Protein AF-A0A3B0WW50-F1 (afdb_monomer)

Solvent-accessible surface area (backbone atoms only — not comparable to full-atom values): 4495 Å² total; per-residue (Å²): 132,59,72,68,61,55,51,53,51,51,53,54,50,52,51,57,60,72,68,62,75,87,86,86,82,59,70,44,74,35,84,94,59,55,26,30,36,32,75,84,80,73,46,76,44,63,62,55,87,60,44,55,65,76,72,50,80,57,46,72,77,71,50,68,71,60,69,75,75,116

Sequence (70 aa):
MRKQNLQVVISAGLISLGLASSADAALVSRLGGLTYYDDVANLTWLADANYAQTSGYDAGCKNANKSASL

pLDDT: mean 83.7, std 12.84, range [53.31, 96.69]

Structure (mmCIF, N/CA/C/O backbone):
data_AF-A0A3B0WW50-F1
#
_entry.id   AF-A0A3B0WW50-F1
#
loop_
_atom_site.group_PDB
_atom_site.id
_atom_site.type_symbol
_atom_site.label_atom_id
_atom_site.label_alt_id
_atom_site.label_comp_id
_atom_site.label_asym_id
_atom_site.label_entity_id
_atom_site.label_seq_id
_atom_site.pdbx_PDB_ins_code
_atom_site.Cartn_x
_atom_site.Cartn_y
_atom_site.Cartn_z
_atom_site.occupancy
_atom_site.B_iso_or_equiv
_atom_site.auth_seq_id
_atom_site.auth_comp_id
_atom_site.auth_asym_id
_atom_site.auth_atom_id
_atom_site.pdbx_PDB_model_num
ATOM 1 N N . MET A 1 1 ? 45.856 -2.727 -12.947 1.00 60.81 1 MET A N 1
ATOM 2 C CA . MET A 1 1 ? 44.892 -3.485 -13.783 1.00 60.81 1 MET A CA 1
ATOM 3 C C . MET A 1 1 ? 45.105 -3.141 -15.252 1.00 60.81 1 MET A C 1
ATOM 5 O O . MET A 1 1 ? 45.338 -1.976 -15.550 1.00 60.81 1 MET A O 1
ATOM 9 N N . ARG A 1 2 ? 45.052 -4.120 -16.168 1.00 82.94 2 ARG A N 1
ATOM 10 C CA . ARG A 1 2 ? 45.109 -3.858 -17.621 1.00 82.94 2 ARG A CA 1
ATOM 11 C C . ARG A 1 2 ? 43.828 -3.146 -18.076 1.00 82.94 2 ARG A C 1
ATOM 13 O O . ARG A 1 2 ? 42.751 -3.480 -17.592 1.00 82.94 2 ARG A O 1
ATOM 20 N N . LYS A 1 3 ? 43.939 -2.211 -19.029 1.00 80.25 3 LYS A N 1
ATOM 21 C CA . LYS A 1 3 ? 42.805 -1.422 -19.562 1.00 80.25 3 LYS A CA 1
ATOM 22 C C . LYS A 1 3 ? 41.640 -2.296 -20.066 1.00 80.25 3 LYS A C 1
ATOM 24 O O . LYS A 1 3 ? 40.489 -1.922 -19.894 1.00 80.25 3 LYS A O 1
ATOM 29 N N . GLN A 1 4 ? 41.945 -3.482 -20.597 1.00 84.25 4 GLN A N 1
ATOM 30 C CA . GLN A 1 4 ? 40.966 -4.485 -21.041 1.00 84.25 4 GLN A CA 1
ATOM 31 C C . GLN A 1 4 ? 40.088 -5.013 -19.892 1.00 84.25 4 GLN A C 1
ATOM 33 O O . GLN A 1 4 ? 38.878 -5.12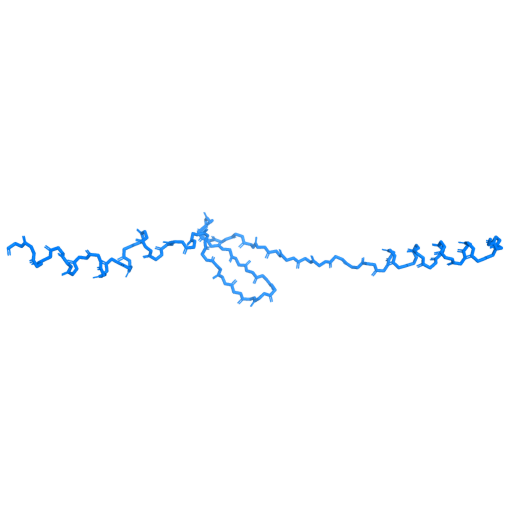3 -20.044 1.00 84.25 4 GLN A O 1
ATOM 38 N N . ASN A 1 5 ? 40.664 -5.256 -18.712 1.00 84.00 5 ASN A N 1
ATOM 39 C CA . ASN A 1 5 ? 39.912 -5.756 -17.556 1.00 84.00 5 ASN A CA 1
ATOM 40 C C . ASN A 1 5 ? 38.981 -4.674 -16.993 1.00 84.00 5 ASN A C 1
ATOM 42 O O . ASN A 1 5 ? 37.883 -4.977 -16.544 1.00 84.00 5 ASN A O 1
ATOM 46 N N . LEU A 1 6 ? 39.407 -3.408 -17.050 1.00 84.62 6 LEU A N 1
ATOM 47 C CA . 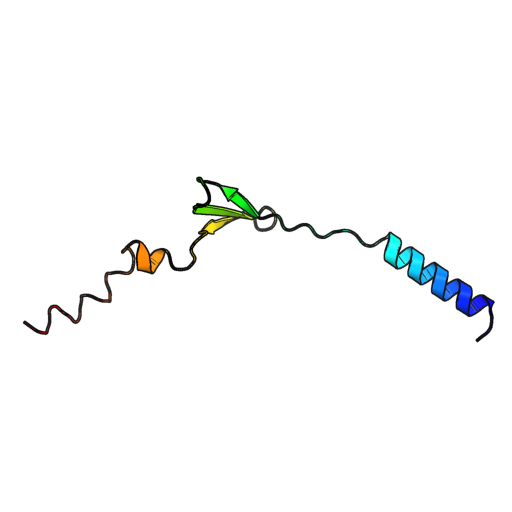LEU A 1 6 ? 38.588 -2.277 -16.617 1.00 84.62 6 LEU A CA 1
ATOM 48 C C . LEU A 1 6 ? 37.370 -2.083 -17.534 1.00 84.62 6 LEU A C 1
ATOM 50 O O . LEU A 1 6 ? 36.270 -1.863 -17.040 1.00 84.62 6 LEU A O 1
ATOM 54 N N . GLN A 1 7 ? 37.547 -2.218 -18.853 1.00 87.56 7 GLN A N 1
ATOM 55 C CA . GLN A 1 7 ? 36.438 -2.140 -19.809 1.00 87.56 7 GLN A CA 1
ATOM 56 C C . GLN A 1 7 ? 35.419 -3.260 -19.603 1.00 87.56 7 GLN A C 1
ATOM 58 O O . GLN A 1 7 ? 34.227 -2.981 -19.555 1.00 87.56 7 GLN A O 1
ATOM 63 N N . VAL A 1 8 ? 35.877 -4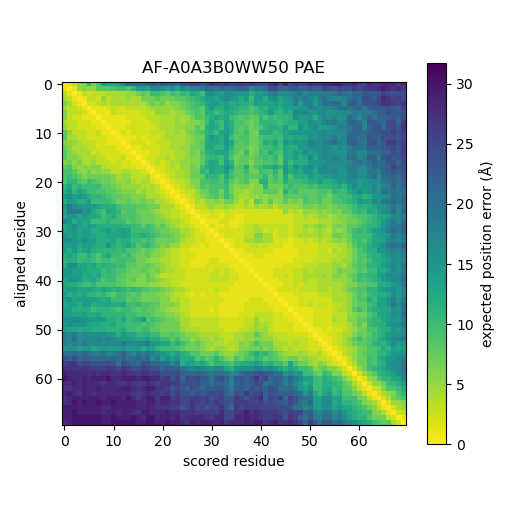.500 -19.405 1.00 90.94 8 VAL A N 1
ATOM 64 C CA . VAL A 1 8 ? 34.983 -5.639 -19.144 1.00 90.94 8 VAL A CA 1
ATOM 65 C C . VAL A 1 8 ? 34.148 -5.417 -17.880 1.00 90.94 8 VAL A C 1
ATOM 67 O O . VAL A 1 8 ? 32.946 -5.662 -17.901 1.00 90.94 8 VAL A O 1
ATOM 70 N N . VAL A 1 9 ? 34.747 -4.895 -16.804 1.00 91.88 9 VAL A N 1
ATOM 71 C CA . VAL A 1 9 ? 34.024 -4.597 -15.554 1.00 91.88 9 VAL A CA 1
ATOM 72 C C . VAL A 1 9 ? 32.981 -3.496 -15.754 1.00 91.88 9 VAL A C 1
ATOM 74 O O . VAL A 1 9 ? 31.855 -3.631 -15.281 1.00 91.88 9 VAL A O 1
ATOM 77 N N . ILE A 1 10 ? 33.318 -2.432 -16.487 1.00 91.94 10 ILE A N 1
ATOM 78 C CA . ILE A 1 10 ? 32.378 -1.340 -16.774 1.00 91.94 10 ILE A CA 1
ATOM 79 C C . ILE A 1 10 ? 31.216 -1.842 -17.640 1.00 91.94 10 ILE A C 1
ATOM 81 O O . ILE A 1 10 ? 30.060 -1.576 -17.321 1.00 91.94 10 ILE A O 1
ATOM 85 N N . SER A 1 11 ? 31.498 -2.603 -18.700 1.00 91.12 11 SER A N 1
ATOM 86 C CA . SER A 1 11 ? 30.467 -3.173 -19.570 1.00 91.12 11 SER A CA 1
ATOM 87 C C . SER A 1 11 ? 29.551 -4.137 -18.816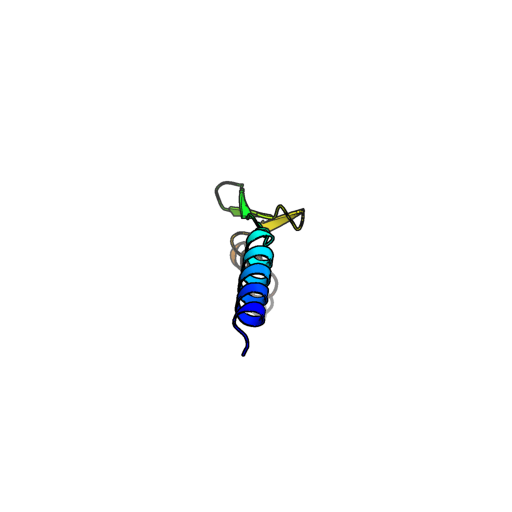 1.00 91.12 11 SER A C 1
ATOM 89 O O . SER A 1 11 ? 28.335 -4.030 -18.933 1.00 91.12 11 SER A O 1
ATOM 91 N N . ALA A 1 12 ? 30.106 -5.033 -17.995 1.00 90.38 12 ALA A N 1
ATOM 92 C CA . ALA A 1 12 ? 29.317 -5.951 -17.176 1.00 90.38 12 ALA A CA 1
ATOM 93 C C . ALA A 1 12 ? 28.452 -5.206 -16.141 1.00 90.38 12 ALA A C 1
ATOM 95 O O . ALA A 1 12 ? 27.293 -5.569 -15.930 1.00 90.38 12 ALA A O 1
ATOM 96 N N . GLY A 1 13 ? 28.979 -4.130 -15.545 1.00 90.44 13 GLY A N 1
ATOM 97 C CA . GLY A 1 13 ? 28.237 -3.267 -14.626 1.00 90.44 13 GLY A CA 1
ATOM 98 C C . GLY A 1 13 ? 27.064 -2.559 -15.306 1.00 90.44 13 GLY A C 1
ATOM 99 O O . GLY A 1 13 ? 25.945 -2.603 -14.803 1.00 90.44 13 GLY A O 1
ATOM 100 N N . LEU A 1 14 ? 27.293 -1.968 -16.482 1.00 91.56 14 LEU A N 1
ATOM 101 C CA . LEU A 1 14 ? 26.252 -1.292 -17.264 1.00 91.56 14 LEU A CA 1
ATOM 102 C C . LEU A 1 14 ? 25.156 -2.253 -17.739 1.00 91.56 14 LEU A C 1
ATOM 104 O O . LEU A 1 14 ? 23.982 -1.901 -17.692 1.00 91.56 14 LEU A O 1
ATOM 108 N N . ILE A 1 15 ? 25.519 -3.470 -18.150 1.00 92.94 15 ILE A N 1
ATOM 109 C CA . ILE A 1 15 ? 24.544 -4.501 -18.537 1.00 92.94 15 ILE A CA 1
ATOM 110 C C . ILE A 1 15 ? 23.701 -4.919 -17.328 1.00 92.94 15 ILE A C 1
ATOM 112 O O . ILE A 1 15 ? 22.483 -4.993 -17.432 1.00 92.94 15 ILE A O 1
ATOM 116 N N . SER A 1 16 ? 24.326 -5.129 -16.168 1.00 88.25 16 SER A N 1
ATOM 117 C CA . SER A 1 16 ? 23.609 -5.496 -14.937 1.00 88.25 16 SER A CA 1
ATOM 118 C C . SER A 1 16 ? 22.618 -4.410 -14.502 1.00 88.25 16 SER A C 1
ATOM 120 O O . SER A 1 16 ? 21.506 -4.723 -14.092 1.00 88.25 16 SER A O 1
ATOM 122 N N . LEU A 1 17 ? 22.992 -3.134 -14.646 1.00 88.25 17 LEU A N 1
ATOM 123 C CA . LEU A 1 17 ? 22.108 -1.991 -14.387 1.00 88.25 17 LEU A CA 1
ATOM 124 C C . LEU A 1 17 ? 20.970 -1.887 -15.413 1.00 88.25 17 LEU A C 1
ATOM 126 O O . LEU A 1 17 ? 19.845 -1.574 -15.040 1.00 88.25 17 LEU A O 1
ATOM 130 N N . GLY A 1 18 ? 21.243 -2.167 -16.691 1.00 88.69 18 GLY A N 1
ATOM 131 C CA . GLY A 1 18 ? 20.241 -2.125 -17.761 1.00 88.69 18 GLY A CA 1
ATOM 132 C C . GLY A 1 18 ? 19.210 -3.256 -17.714 1.00 88.69 18 GLY A C 1
ATOM 133 O O . GLY A 1 18 ? 18.160 -3.142 -18.338 1.00 88.69 18 GLY A O 1
ATOM 134 N N . LEU A 1 19 ? 19.494 -4.333 -16.977 1.00 90.19 19 LEU A N 1
ATOM 135 C CA . LEU A 1 19 ? 18.587 -5.469 -16.782 1.00 90.19 19 LEU A CA 1
ATOM 136 C C . LEU A 1 19 ? 17.795 -5.396 -15.467 1.00 90.19 19 LEU A C 1
ATOM 138 O O . LEU A 1 19 ? 17.019 -6.305 -15.176 1.00 90.19 19 LEU A O 1
ATOM 142 N N . ALA A 1 20 ? 17.977 -4.346 -14.662 1.00 86.88 20 ALA A N 1
ATOM 143 C CA . ALA A 1 20 ? 17.212 -4.174 -13.435 1.00 86.88 20 ALA A CA 1
ATOM 144 C C . ALA A 1 20 ? 15.745 -3.836 -13.762 1.00 86.88 20 ALA A C 1
ATOM 146 O O . ALA A 1 20 ? 15.456 -2.808 -14.371 1.00 86.88 20 ALA A O 1
ATOM 147 N N . SER A 1 21 ? 14.815 -4.699 -13.351 1.00 85.25 21 SER A N 1
ATOM 148 C CA . SER A 1 21 ? 13.371 -4.447 -13.432 1.00 85.25 21 SER A CA 1
ATOM 149 C C . SER A 1 21 ? 12.873 -3.675 -12.207 1.00 85.25 21 SER A C 1
ATOM 151 O O . SER A 1 21 ? 13.376 -3.887 -11.101 1.00 85.25 21 SER A O 1
ATOM 153 N N . SER A 1 22 ? 11.851 -2.828 -12.372 1.00 84.25 22 SER A N 1
ATOM 154 C CA . SER A 1 22 ? 11.113 -2.267 -11.234 1.00 84.25 22 SER A CA 1
ATOM 155 C C . SER A 1 22 ? 10.278 -3.357 -10.557 1.00 84.25 22 SER A C 1
ATOM 157 O O . SER A 1 22 ? 9.739 -4.243 -11.219 1.00 84.25 22 SER A O 1
ATOM 159 N N . ALA A 1 23 ? 10.198 -3.308 -9.228 1.00 82.06 23 ALA A N 1
ATOM 160 C CA . ALA A 1 23 ? 9.210 -4.054 -8.461 1.00 82.06 23 ALA A CA 1
ATOM 161 C C . ALA A 1 23 ? 8.147 -3.055 -8.001 1.00 82.06 23 ALA A C 1
ATOM 163 O O . ALA A 1 23 ? 8.429 -2.188 -7.172 1.00 82.06 23 ALA A O 1
ATOM 164 N N . ASP A 1 24 ? 6.955 -3.157 -8.578 1.00 82.31 24 ASP A N 1
ATOM 165 C CA . ASP A 1 24 ? 5.822 -2.295 -8.268 1.00 82.31 24 ASP A CA 1
ATOM 166 C C . ASP A 1 24 ? 4.939 -2.971 -7.209 1.00 82.31 24 ASP A C 1
ATOM 168 O O . ASP A 1 24 ? 4.570 -4.136 -7.342 1.00 82.31 24 ASP A O 1
ATOM 172 N N . ALA A 1 25 ? 4.635 -2.243 -6.134 1.00 83.44 25 ALA A N 1
ATOM 173 C CA . ALA A 1 25 ? 3.727 -2.666 -5.069 1.00 83.44 25 ALA A CA 1
ATOM 174 C C . ALA A 1 25 ? 2.721 -1.535 -4.838 1.00 83.44 25 ALA A C 1
ATOM 176 O O . ALA A 1 25 ? 2.970 -0.608 -4.060 1.00 83.44 25 ALA A O 1
ATOM 177 N N . ALA A 1 26 ? 1.627 -1.553 -5.598 1.00 86.56 26 ALA A N 1
ATOM 178 C CA . ALA A 1 26 ? 0.666 -0.465 -5.593 1.00 86.56 26 ALA A CA 1
ATOM 179 C C . ALA A 1 26 ? -0.412 -0.703 -4.531 1.00 86.56 26 ALA A C 1
ATOM 181 O O . ALA A 1 26 ? -1.077 -1.735 -4.494 1.00 86.56 26 ALA A O 1
ATOM 182 N N . LEU A 1 27 ? -0.639 0.308 -3.690 1.00 88.38 27 LEU A N 1
ATOM 183 C CA . LEU A 1 27 ? -1.806 0.357 -2.817 1.00 88.38 27 LEU A CA 1
ATOM 184 C C . LEU A 1 27 ? -2.861 1.262 -3.447 1.00 88.38 27 LEU A C 1
ATOM 186 O O . LEU A 1 27 ? -2.703 2.481 -3.528 1.00 88.38 27 LEU A O 1
ATOM 190 N N . VAL A 1 28 ? -3.962 0.658 -3.887 1.00 94.75 28 VAL A N 1
ATOM 191 C CA . VAL A 1 28 ? -5.053 1.366 -4.560 1.00 94.75 28 VAL A CA 1
ATOM 192 C C . VAL A 1 28 ? -6.103 1.772 -3.534 1.00 94.75 28 VAL A C 1
ATOM 194 O O . VAL A 1 28 ? -6.750 0.921 -2.924 1.00 94.75 28 VAL A O 1
ATOM 197 N N . SER A 1 29 ? -6.301 3.080 -3.357 1.00 94.94 29 SER A N 1
ATOM 198 C CA . SER A 1 29 ? -7.340 3.607 -2.467 1.00 94.94 29 SER A CA 1
ATOM 199 C C . SER A 1 29 ? -8.738 3.188 -2.929 1.00 94.94 29 SER A C 1
ATOM 201 O O . SER A 1 29 ? -9.071 3.248 -4.114 1.00 94.94 29 SER A O 1
ATOM 203 N N . ARG A 1 30 ? -9.573 2.769 -1.978 1.00 93.69 30 ARG A N 1
ATOM 204 C CA . ARG A 1 30 ? -10.973 2.381 -2.187 1.00 93.69 30 ARG A CA 1
ATOM 205 C C . ARG A 1 30 ? -11.844 2.920 -1.058 1.00 93.69 30 ARG A C 1
ATOM 207 O O . ARG A 1 30 ? -11.340 3.362 -0.026 1.00 93.69 30 ARG A O 1
ATOM 214 N N . LEU A 1 31 ? -13.164 2.870 -1.256 1.00 94.06 31 LEU A N 1
ATOM 215 C CA . LEU A 1 31 ? -14.164 3.257 -0.249 1.00 94.06 31 LEU A CA 1
ATOM 216 C C . LEU A 1 31 ? -13.932 4.671 0.317 1.00 94.06 31 LEU A C 1
ATOM 218 O O . LEU A 1 31 ? -14.023 4.889 1.520 1.00 94.06 31 LEU A O 1
ATOM 222 N N . GLY A 1 32 ? -13.568 5.625 -0.545 1.00 93.94 32 GLY A N 1
ATOM 223 C CA . GLY A 1 32 ? -13.305 7.007 -0.129 1.00 93.94 32 GLY A CA 1
ATOM 224 C C . GLY A 1 32 ? -12.074 7.181 0.770 1.00 93.94 32 GLY A C 1
ATOM 225 O O . GLY A 1 32 ? -12.013 8.152 1.514 1.00 93.94 32 GLY A O 1
ATOM 226 N N . GLY A 1 33 ? -11.111 6.252 0.726 1.00 94.50 33 GLY A N 1
ATOM 227 C CA . GLY A 1 33 ? -9.882 6.312 1.525 1.00 94.50 33 GLY A CA 1
ATOM 228 C C . GLY A 1 33 ? -9.917 5.499 2.817 1.00 94.50 33 GLY A C 1
ATOM 229 O O . GLY A 1 33 ? -8.938 5.499 3.554 1.00 94.50 33 GLY A O 1
ATOM 230 N N . LEU A 1 34 ? -11.005 4.772 3.087 1.00 95.19 34 LEU A N 1
ATOM 231 C CA . LEU A 1 34 ? -11.121 3.908 4.268 1.00 95.19 34 LEU A CA 1
ATOM 232 C C . LEU A 1 34 ? -10.328 2.603 4.141 1.00 95.19 34 LEU A C 1
ATOM 234 O O . LEU A 1 34 ? -10.043 1.946 5.143 1.00 95.19 34 LEU A O 1
ATOM 238 N N . THR A 1 35 ? -9.985 2.213 2.915 1.00 96.50 35 THR A N 1
ATOM 239 C CA . THR A 1 35 ? -9.280 0.961 2.632 1.00 96.50 35 THR A CA 1
ATOM 240 C C . THR A 1 35 ? -8.294 1.115 1.488 1.00 96.50 35 THR A C 1
ATOM 242 O O . THR A 1 35 ? -8.508 1.932 0.587 1.00 96.50 35 THR A O 1
ATOM 245 N N . TYR A 1 36 ? -7.279 0.257 1.484 1.00 96.69 36 TYR A N 1
ATOM 246 C CA . TYR A 1 36 ? -6.315 0.129 0.400 1.00 96.69 36 TYR A CA 1
ATOM 247 C C . TYR A 1 36 ? -6.297 -1.306 -0.114 1.00 96.69 36 TYR A C 1
ATOM 249 O O . TYR A 1 36 ? -6.142 -2.247 0.660 1.00 96.69 36 TYR A O 1
ATOM 257 N N . TYR A 1 37 ? -6.470 -1.477 -1.419 1.00 96.38 37 TYR A N 1
ATOM 258 C CA . TYR A 1 37 ? -6.301 -2.764 -2.077 1.00 96.38 37 TYR A CA 1
ATOM 259 C C . TYR A 1 37 ? -4.844 -2.960 -2.486 1.00 96.38 37 TYR A C 1
ATOM 261 O O . TYR A 1 37 ? -4.275 -2.092 -3.143 1.00 96.38 37 TYR A O 1
ATOM 269 N N . ASP A 1 38 ? -4.289 -4.099 -2.092 1.00 94.25 38 ASP A N 1
ATOM 270 C CA . ASP A 1 38 ? -2.952 -4.573 -2.425 1.00 94.25 38 ASP A CA 1
ATOM 271 C C . ASP A 1 38 ? -3.053 -5.516 -3.630 1.00 94.25 38 ASP A C 1
ATOM 273 O O . ASP A 1 38 ? -3.706 -6.564 -3.560 1.00 94.25 38 ASP A O 1
ATOM 277 N N . ASP A 1 39 ? -2.459 -5.113 -4.752 1.00 93.00 39 ASP A N 1
ATOM 278 C CA . ASP A 1 39 ? -2.541 -5.836 -6.021 1.00 93.00 39 ASP A CA 1
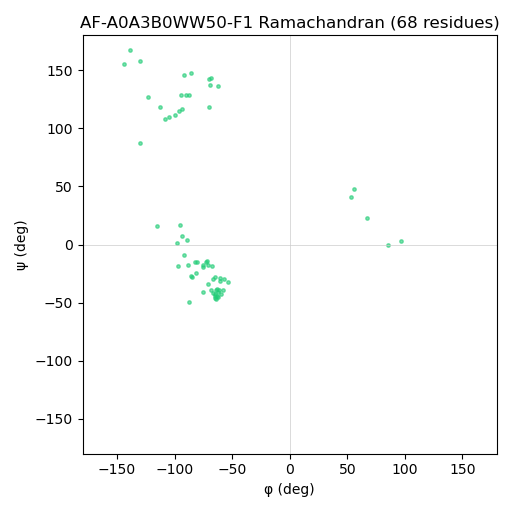ATOM 279 C C . ASP A 1 39 ? -1.573 -7.021 -6.127 1.00 93.00 39 ASP A C 1
ATOM 281 O O . ASP A 1 39 ? -1.789 -7.906 -6.957 1.00 93.00 39 ASP A O 1
ATOM 285 N N . VAL A 1 40 ? -0.573 -7.089 -5.247 1.00 93.44 40 VAL A N 1
ATOM 286 C CA . VAL A 1 40 ? 0.384 -8.196 -5.166 1.00 93.44 40 VAL A CA 1
ATOM 287 C C . VAL A 1 40 ? -0.157 -9.298 -4.258 1.00 93.44 40 VAL A C 1
ATOM 289 O O . VAL A 1 40 ? -0.180 -10.468 -4.639 1.00 93.44 40 VAL A O 1
ATOM 292 N N . ALA A 1 41 ? -0.621 -8.939 -3.059 1.00 93.81 41 ALA A N 1
ATOM 293 C CA . ALA A 1 41 ? -1.139 -9.892 -2.079 1.00 93.81 41 ALA A CA 1
ATOM 294 C C . ALA A 1 41 ? -2.605 -10.287 -2.327 1.00 93.81 41 ALA A C 1
ATOM 296 O O . ALA A 1 41 ? -3.073 -11.271 -1.752 1.00 93.81 41 ALA A O 1
ATOM 297 N N . ASN A 1 42 ? -3.328 -9.535 -3.166 1.00 94.19 42 ASN A N 1
ATOM 298 C CA . ASN A 1 42 ? -4.765 -9.687 -3.412 1.00 94.19 42 ASN A CA 1
ATOM 299 C C . ASN A 1 42 ? -5.595 -9.608 -2.116 1.00 94.19 42 ASN A C 1
ATOM 301 O O . ASN A 1 42 ? -6.463 -10.438 -1.837 1.00 94.19 42 ASN A O 1
ATOM 305 N N . LEU A 1 43 ? -5.309 -8.594 -1.302 1.00 95.38 43 LEU A N 1
ATOM 306 C CA . LEU A 1 43 ? -5.996 -8.327 -0.041 1.00 95.38 43 LEU A CA 1
ATOM 307 C C . LEU A 1 43 ? -6.439 -6.867 0.020 1.00 95.38 43 LEU A C 1
ATOM 309 O O . LEU A 1 43 ? -5.913 -5.999 -0.671 1.00 95.38 43 LEU A O 1
ATOM 313 N N . THR A 1 44 ? -7.438 -6.588 0.857 1.00 95.62 44 THR A N 1
ATOM 314 C CA . THR A 1 44 ? -7.856 -5.216 1.165 1.00 95.62 44 THR A CA 1
ATOM 315 C C . THR A 1 44 ? -7.537 -4.917 2.619 1.00 95.62 44 THR A C 1
ATOM 317 O O . THR A 1 44 ? -8.072 -5.558 3.522 1.00 95.62 44 THR A O 1
ATOM 320 N N . TRP A 1 45 ? -6.677 -3.931 2.835 1.00 94.81 45 TRP A N 1
ATOM 321 C CA . TRP A 1 45 ? -6.272 -3.451 4.146 1.00 94.81 45 TRP A CA 1
ATOM 322 C C . TRP A 1 45 ? -7.169 -2.301 4.606 1.00 94.81 45 TRP A C 1
ATOM 324 O O . TRP A 1 45 ? -7.600 -1.467 3.805 1.00 94.81 45 TRP A O 1
ATOM 334 N N . LEU A 1 46 ? -7.419 -2.232 5.912 1.00 94.88 46 LEU A N 1
ATOM 335 C CA . LEU A 1 46 ? -7.994 -1.052 6.555 1.00 94.88 46 LEU A CA 1
ATOM 336 C C . LEU A 1 46 ? -6.975 0.091 6.545 1.00 94.88 46 LEU A C 1
ATOM 338 O O . LEU A 1 46 ? -5.803 -0.122 6.846 1.00 94.88 46 LEU A O 1
ATOM 342 N N . ALA A 1 47 ? -7.429 1.306 6.233 1.00 94.44 47 ALA A N 1
ATOM 343 C CA . ALA A 1 47 ? -6.587 2.498 6.319 1.00 94.44 47 ALA A CA 1
ATOM 344 C C . ALA A 1 47 ? -6.204 2.837 7.771 1.00 94.44 47 ALA A C 1
ATOM 346 O O . ALA A 1 47 ? -5.126 3.375 8.011 1.00 94.44 47 ALA A O 1
ATOM 347 N N . ASP A 1 48 ? -7.068 2.498 8.732 1.00 93.38 48 ASP A 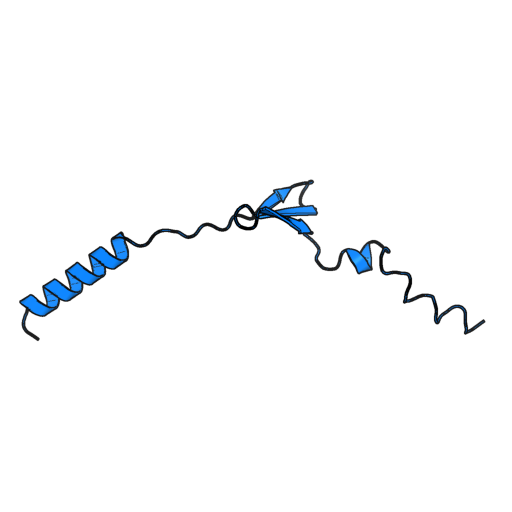N 1
ATOM 348 C CA . ASP A 1 48 ? -6.803 2.603 10.168 1.00 93.38 48 ASP A CA 1
ATOM 349 C C . ASP A 1 48 ? -6.617 1.206 10.779 1.00 93.38 48 ASP A C 1
ATOM 351 O O . ASP A 1 48 ? -7.576 0.453 10.962 1.00 93.38 48 ASP A O 1
ATOM 355 N N . A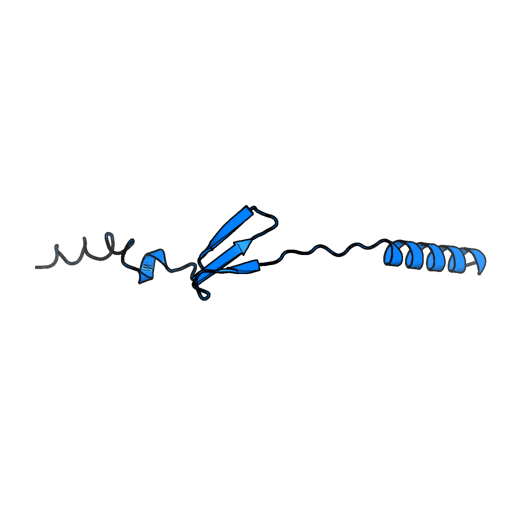LA A 1 49 ? -5.378 0.864 11.132 1.00 90.81 49 ALA A N 1
ATOM 356 C CA . ALA A 1 49 ? -5.051 -0.411 11.772 1.00 90.81 49 ALA A CA 1
ATOM 357 C C . ALA A 1 49 ? -5.628 -0.546 13.197 1.00 90.81 49 ALA A C 1
ATOM 359 O O . ALA A 1 49 ? -5.763 -1.660 13.698 1.00 90.81 49 ALA A O 1
ATOM 360 N N . ASN A 1 50 ? -6.005 0.563 13.845 1.00 89.06 50 ASN A N 1
ATOM 361 C CA . ASN A 1 50 ? -6.609 0.572 15.179 1.00 89.06 50 ASN A CA 1
ATOM 362 C C . ASN A 1 50 ? -8.144 0.573 15.136 1.00 89.06 50 ASN A C 1
ATOM 364 O O . ASN A 1 50 ? -8.784 0.696 16.186 1.00 89.06 50 ASN A O 1
ATOM 368 N N . TYR A 1 51 ? -8.753 0.420 13.953 1.00 89.62 51 TYR A N 1
ATOM 369 C CA . TYR A 1 51 ? -10.195 0.582 13.781 1.00 89.62 51 TYR A CA 1
ATOM 370 C C . TYR A 1 51 ? -11.024 -0.336 14.691 1.00 89.62 51 TYR A C 1
ATOM 372 O O . TYR A 1 51 ? -12.095 0.057 15.139 1.00 89.62 51 TYR A O 1
ATOM 380 N N . ALA A 1 52 ? -10.529 -1.525 15.057 1.00 84.88 52 ALA A N 1
ATOM 381 C CA . ALA A 1 52 ? -11.207 -2.423 16.001 1.00 84.88 52 ALA A CA 1
ATOM 382 C C . ALA A 1 52 ? -11.473 -1.771 17.378 1.00 84.88 52 ALA A C 1
ATOM 384 O O . ALA A 1 52 ? -12.557 -1.933 17.944 1.00 84.88 52 ALA A O 1
ATOM 385 N N . GLN A 1 53 ? -10.523 -0.977 17.886 1.00 82.81 53 GLN A N 1
ATOM 386 C CA . GLN A 1 53 ? -10.651 -0.274 19.164 1.00 82.81 53 GLN A CA 1
ATOM 387 C C . GLN A 1 53 ? -11.579 0.944 19.063 1.00 82.81 53 GLN A C 1
ATOM 389 O O . GLN A 1 53 ? -12.343 1.217 19.990 1.00 82.81 53 GLN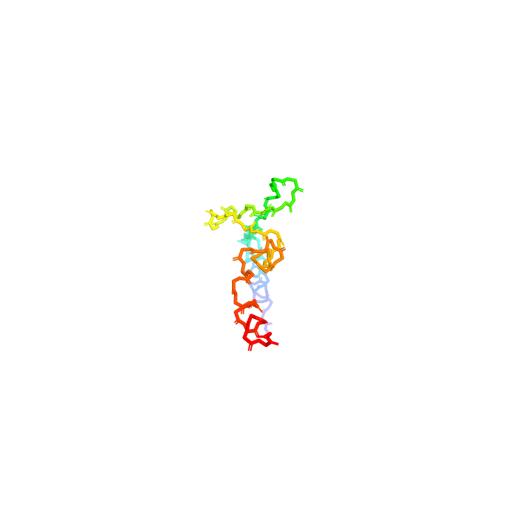 A O 1
ATOM 394 N N . THR A 1 54 ? -11.492 1.706 17.972 1.00 84.81 54 THR A N 1
ATOM 395 C CA . THR A 1 54 ? -12.206 2.987 17.814 1.00 84.81 54 THR A CA 1
ATOM 396 C C . THR A 1 54 ? -13.638 2.816 17.314 1.00 84.81 54 THR A C 1
ATOM 398 O O . THR A 1 54 ? -14.503 3.617 17.659 1.00 84.81 54 THR A O 1
ATOM 401 N N . SER A 1 55 ? -13.919 1.748 16.569 1.00 84.12 55 SER A N 1
ATOM 402 C CA . SER A 1 55 ? -15.267 1.386 16.108 1.00 84.12 55 SER A CA 1
ATOM 403 C C . SER A 1 55 ? -16.180 0.846 17.214 1.00 84.12 55 SER A C 1
ATOM 405 O O . SER A 1 55 ? -17.389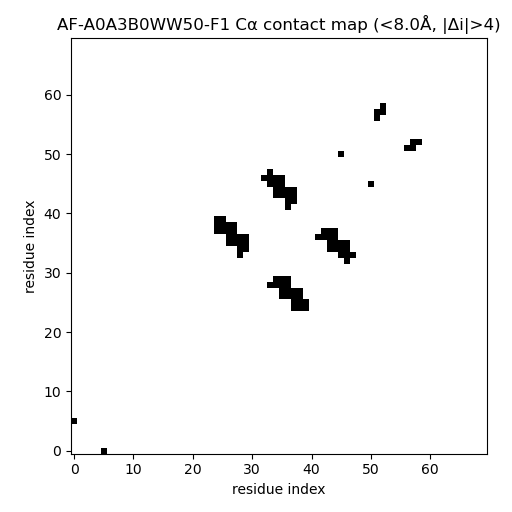 0.761 17.019 1.00 84.12 55 SER A O 1
ATOM 407 N N . GLY A 1 56 ? -15.619 0.468 18.369 1.00 76.25 56 GLY A N 1
ATOM 408 C CA . GLY A 1 56 ? -16.365 -0.116 19.485 1.00 76.25 56 GLY A CA 1
ATOM 409 C C . GLY A 1 56 ? -16.584 -1.631 19.394 1.00 76.25 56 GLY A C 1
ATOM 410 O O . GLY A 1 56 ? -17.136 -2.202 20.333 1.00 76.25 56 GLY A O 1
ATOM 411 N N . TYR A 1 57 ? -16.110 -2.305 18.337 1.00 78.38 57 TYR A N 1
ATOM 412 C CA . TYR A 1 57 ? -16.154 -3.773 18.250 1.00 78.38 57 TYR A CA 1
ATOM 413 C C . TYR A 1 57 ? -15.276 -4.459 19.316 1.00 78.38 57 TYR A C 1
ATOM 415 O O . TYR A 1 57 ? -15.625 -5.540 19.780 1.00 78.38 57 TYR A O 1
ATOM 423 N N . ASP A 1 58 ? -14.199 -3.810 19.773 1.00 73.69 58 ASP A N 1
ATOM 424 C CA . ASP A 1 58 ? -13.341 -4.270 20.883 1.00 73.69 58 ASP A CA 1
ATOM 425 C C . ASP A 1 58 ? -13.721 -3.651 22.257 1.00 73.69 58 ASP A C 1
ATOM 427 O O . ASP A 1 58 ? -12.959 -3.656 23.224 1.00 73.69 58 ASP A O 1
ATOM 431 N N . ALA A 1 59 ? -14.923 -3.074 22.401 1.00 65.88 59 ALA A N 1
ATOM 432 C CA . ALA A 1 59 ? -15.330 -2.430 23.660 1.00 65.88 59 ALA A CA 1
ATOM 433 C C . ALA A 1 59 ? -15.633 -3.419 24.810 1.00 65.88 59 ALA A C 1
ATOM 435 O O . ALA A 1 59 ? -15.707 -3.009 25.973 1.00 65.88 59 ALA A O 1
ATOM 436 N N . GLY A 1 60 ? -15.795 -4.714 24.511 1.00 63.78 60 GLY A N 1
ATOM 437 C CA . GLY A 1 60 ? -16.267 -5.733 25.459 1.00 63.78 60 GLY A CA 1
ATOM 438 C C . GLY A 1 60 ? -15.379 -5.923 26.694 1.00 63.78 60 GLY A C 1
ATOM 439 O O . GLY A 1 60 ? -15.887 -6.179 27.785 1.00 63.78 60 GLY A O 1
ATOM 440 N N . CYS A 1 61 ? -14.068 -5.712 26.570 1.00 59.59 61 CYS A N 1
ATOM 441 C CA . CYS A 1 61 ? -13.130 -5.963 27.668 1.00 59.59 61 CYS A CA 1
ATOM 442 C C . CYS A 1 61 ? -12.938 -4.762 28.610 1.00 59.59 61 CYS A C 1
ATOM 444 O O . CYS A 1 61 ? -12.476 -4.935 29.736 1.00 59.59 61 CYS A O 1
ATOM 446 N N . LYS A 1 62 ? -13.305 -3.538 28.199 1.00 60.59 62 LYS A N 1
ATOM 447 C CA . LYS A 1 62 ? -13.097 -2.331 29.027 1.00 60.59 62 LYS A CA 1
ATOM 448 C C . LYS A 1 62 ? -14.179 -2.136 30.091 1.00 60.59 62 LYS A C 1
ATOM 450 O O . LYS A 1 62 ? -13.924 -1.503 31.115 1.00 60.59 62 LYS A O 1
ATOM 455 N N . ASN A 1 63 ? -15.368 -2.694 29.868 1.00 59.66 63 ASN A N 1
ATOM 456 C CA . ASN A 1 63 ? -16.534 -2.443 30.716 1.00 59.66 63 ASN A CA 1
ATOM 457 C C . ASN A 1 63 ? -16.765 -3.530 31.779 1.00 59.66 63 ASN A C 1
ATOM 459 O O . ASN A 1 63 ? -17.400 -3.238 32.788 1.00 59.66 63 ASN A O 1
ATOM 463 N N . ALA A 1 64 ? -16.191 -4.730 31.621 1.00 58.94 64 ALA A N 1
ATOM 464 C CA . ALA A 1 64 ? -16.353 -5.838 32.572 1.00 58.94 64 ALA A CA 1
ATOM 465 C C . ALA A 1 64 ? -15.847 -5.514 33.996 1.00 58.94 64 ALA A C 1
ATOM 467 O O . ALA A 1 64 ? -16.409 -6.002 34.971 1.00 58.94 64 ALA A O 1
ATOM 468 N N . ASN A 1 65 ? -14.851 -4.628 34.132 1.00 56.91 65 ASN A N 1
ATOM 469 C CA . ASN A 1 65 ? -14.347 -4.170 35.436 1.00 56.91 65 ASN A CA 1
ATOM 470 C C . ASN A 1 65 ? -15.032 -2.904 35.977 1.00 56.91 65 ASN A C 1
ATOM 472 O O . ASN A 1 65 ? -14.798 -2.543 37.127 1.00 56.91 65 ASN A O 1
ATOM 476 N N . LYS A 1 66 ? -15.870 -2.210 35.193 1.00 57.22 66 LYS A N 1
ATOM 477 C CA . LYS A 1 66 ? -16.616 -1.039 35.696 1.00 57.22 66 LYS A CA 1
ATOM 478 C C . LYS A 1 66 ? -17.921 -1.427 36.385 1.00 57.22 66 LYS A C 1
ATOM 480 O O . LYS A 1 66 ? -18.367 -0.711 37.272 1.00 57.22 66 LYS A O 1
ATOM 485 N N . SER A 1 67 ? -18.506 -2.563 36.013 1.00 55.91 67 SER A N 1
ATOM 486 C CA . SER A 1 67 ? -19.742 -3.083 36.612 1.00 55.91 67 SER A CA 1
ATOM 487 C C . SER A 1 67 ? -19.537 -3.703 37.997 1.00 55.91 67 SER A C 1
ATOM 489 O O . SER A 1 67 ? -20.504 -3.871 38.725 1.00 55.91 67 SER A O 1
ATOM 491 N N . ALA A 1 68 ? -18.297 -4.042 38.361 1.00 59.41 68 ALA A N 1
ATOM 492 C CA . ALA A 1 68 ? -17.952 -4.646 39.650 1.00 59.41 68 ALA A CA 1
ATOM 493 C C . ALA A 1 68 ? -17.634 -3.613 40.754 1.00 59.41 68 ALA A C 1
ATOM 495 O O . ALA A 1 68 ? -17.231 -3.996 41.848 1.00 59.41 68 ALA A O 1
ATOM 496 N N . SER A 1 69 ? -17.772 -2.312 40.463 1.00 55.62 69 SER A N 1
ATOM 497 C CA . SER A 1 69 ? -17.431 -1.204 41.371 1.00 55.62 69 SER A CA 1
ATOM 498 C C . SER A 1 69 ? -18.648 -0.369 41.810 1.00 55.62 69 SER A C 1
ATOM 500 O O . SER A 1 69 ? -18.460 0.753 42.287 1.00 55.62 69 SER A O 1
ATOM 502 N N . LEU A 1 70 ? -19.873 -0.877 41.631 1.00 53.31 70 LEU A N 1
ATOM 503 C CA . LEU A 1 70 ? -21.119 -0.242 42.087 1.00 53.31 70 LEU A CA 1
ATOM 504 C C . LEU A 1 70 ? -21.811 -1.096 43.149 1.00 53.31 70 LEU A C 1
ATOM 506 O O . LEU A 1 70 ? -21.851 -2.332 42.957 1.00 53.31 70 LEU A O 1
#

Radius of gyration: 27.02 Å; Cα contacts (8 Å, |Δi|>4): 46; chains: 1; bounding box: 66×17×63 Å

Secondary structure (DSSP, 8-state):
--HHHHHHHHHHHHHHHHTPPP----EEEEGGGTEEEETTTTEEEES-TTHHHHSSTTTHHHHTTTGGG-

Nearest PDB structures (foldseek):
  7zx7-assembly1_M  TM=4.492E-01  e=8.040E+00  Homo sapiens
  2ct5-assembly1_A  TM=3.383E-01  e=7.526E+00  Homo sapiens
  2rpj-assembly1_A  TM=2.636E-01  e=9.804E+00  Homo sapiens

Mean predicted aligned error: 11.08 Å

Foldseek 3Di:
DDPVVVVVVVVVVVVVVVPDDDDDFDFCADPPRQWTATPVVRDIGGSDPCCCVVVCVPVVPVCPVVVVPD

Organism: NCBI:txid652676